Protein AF-A0A6G3XSC1-F1 (afdb_monomer_lite)

Structure (mmCIF, N/CA/C/O backbone):
data_AF-A0A6G3XSC1-F1
#
_entry.id   AF-A0A6G3XSC1-F1
#
loop_
_atom_site.group_PDB
_atom_site.id
_atom_site.type_symbol
_atom_site.label_atom_id
_atom_site.label_alt_id
_atom_site.label_comp_id
_atom_site.label_asym_id
_atom_site.label_entity_id
_atom_site.label_seq_id
_atom_site.pdbx_PDB_ins_code
_atom_site.Cartn_x
_atom_site.Cartn_y
_atom_site.Cartn_z
_atom_site.occupancy
_atom_site.B_iso_or_equiv
_atom_site.auth_seq_id
_atom_site.auth_comp_id
_atom_site.auth_asym_id
_atom_site.auth_atom_id
_atom_site.pdbx_PDB_model_num
ATOM 1 N N . THR A 1 1 ? 16.286 2.234 -11.795 1.00 47.75 1 THR A N 1
ATOM 2 C CA . THR A 1 1 ? 15.408 2.548 -10.647 1.00 47.75 1 THR A CA 1
ATOM 3 C C . THR A 1 1 ? 13.986 2.162 -11.004 1.00 47.75 1 THR A C 1
ATOM 5 O O . THR A 1 1 ? 13.357 2.840 -11.800 1.00 47.75 1 THR A O 1
ATOM 8 N N . VAL A 1 2 ? 13.479 1.031 -10.507 1.00 51.72 2 VAL A N 1
ATOM 9 C CA . VAL A 1 2 ? 12.102 0.603 -10.820 1.00 51.72 2 VAL A CA 1
ATOM 10 C C . VAL A 1 2 ? 11.468 0.055 -9.547 1.00 51.72 2 VAL A C 1
ATOM 12 O O . VAL A 1 2 ? 11.795 -1.036 -9.099 1.00 51.72 2 VAL A O 1
ATOM 15 N N . GLY A 1 3 ? 10.637 0.877 -8.911 1.00 64.75 3 GLY A N 1
ATOM 16 C CA . GLY A 1 3 ? 9.978 0.571 -7.634 1.00 64.75 3 GLY A CA 1
ATOM 17 C C . GLY A 1 3 ? 8.745 1.437 -7.369 1.00 64.75 3 GLY A C 1
ATOM 18 O O . GLY A 1 3 ? 7.823 1.003 -6.687 1.00 64.75 3 GLY A O 1
ATOM 19 N N . ALA A 1 4 ? 8.671 2.623 -7.987 1.00 78.31 4 ALA A N 1
ATOM 20 C CA . ALA A 1 4 ? 7.494 3.488 -7.921 1.00 78.31 4 ALA A CA 1
ATOM 21 C C . ALA A 1 4 ? 6.223 2.790 -8.434 1.00 78.31 4 ALA A C 1
ATOM 23 O O . ALA A 1 4 ? 5.158 2.936 -7.843 1.00 78.31 4 ALA A O 1
ATOM 24 N N . SER A 1 5 ? 6.335 1.978 -9.489 1.00 83.00 5 SER A N 1
ATOM 25 C CA . SER A 1 5 ? 5.190 1.265 -10.052 1.00 83.00 5 SER A CA 1
ATOM 26 C C . SER A 1 5 ? 4.577 0.278 -9.056 1.00 83.00 5 SER A C 1
ATOM 28 O O . SER A 1 5 ? 3.364 0.281 -8.886 1.00 83.00 5 SER A O 1
ATOM 30 N N . GLY A 1 6 ? 5.383 -0.485 -8.309 1.00 84.31 6 GLY A N 1
ATOM 31 C CA . GLY A 1 6 ? 4.889 -1.377 -7.250 1.00 84.31 6 GLY A CA 1
ATOM 32 C C . GLY A 1 6 ? 4.074 -0.643 -6.175 1.00 84.31 6 GLY A C 1
ATOM 33 O O . GLY A 1 6 ? 3.039 -1.144 -5.737 1.00 84.31 6 GLY A O 1
ATOM 34 N N . ALA A 1 7 ? 4.468 0.582 -5.813 1.00 85.62 7 ALA A N 1
ATOM 35 C CA . ALA A 1 7 ? 3.694 1.414 -4.890 1.00 85.62 7 ALA A CA 1
ATOM 36 C C . ALA A 1 7 ? 2.329 1.822 -5.475 1.00 85.62 7 ALA A C 1
ATOM 38 O O . ALA A 1 7 ? 1.323 1.780 -4.768 1.00 85.62 7 ALA A O 1
ATOM 39 N N . VAL A 1 8 ? 2.263 2.141 -6.774 1.00 89.06 8 VAL A N 1
ATOM 40 C CA . VAL A 1 8 ? 0.993 2.417 -7.473 1.00 89.06 8 VAL A CA 1
ATOM 41 C C . VAL A 1 8 ? 0.075 1.191 -7.437 1.00 89.06 8 VAL A C 1
ATOM 43 O O . VAL A 1 8 ? -1.114 1.326 -7.145 1.00 89.06 8 VAL A O 1
ATOM 46 N N . PHE A 1 9 ? 0.619 -0.011 -7.647 1.00 90.56 9 PHE A N 1
ATOM 47 C CA . PHE A 1 9 ? -0.143 -1.258 -7.520 1.00 90.56 9 PHE A CA 1
ATOM 48 C C . PHE A 1 9 ? -0.671 -1.484 -6.097 1.00 90.56 9 PHE A C 1
ATOM 50 O O . PHE A 1 9 ? -1.828 -1.877 -5.922 1.00 90.56 9 PHE A O 1
ATOM 57 N N . GLY A 1 10 ? 0.131 -1.171 -5.079 1.00 90.88 10 GLY A N 1
ATOM 58 C CA . GLY A 1 10 ? -0.307 -1.215 -3.684 1.00 90.88 10 GLY A CA 1
ATOM 59 C C . GLY A 1 10 ? -1.428 -0.220 -3.370 1.00 90.88 10 GLY A C 1
ATOM 60 O O . GLY A 1 10 ? -2.388 -0.576 -2.685 1.00 90.88 10 GLY A O 1
ATOM 61 N N . LEU A 1 11 ? -1.364 1.000 -3.914 1.00 91.75 11 LEU A N 1
ATOM 62 C CA . LEU A 1 11 ? -2.416 2.011 -3.757 1.00 91.75 11 LEU A CA 1
ATOM 63 C C . LEU A 1 11 ? -3.719 1.610 -4.454 1.00 91.75 11 LEU A C 1
ATOM 65 O O . LEU A 1 11 ? -4.794 1.791 -3.882 1.00 91.75 11 LEU A O 1
ATOM 69 N N . ALA A 1 12 ? -3.646 1.028 -5.653 1.00 93.88 12 ALA A N 1
ATOM 70 C CA . ALA A 1 12 ? -4.824 0.512 -6.347 1.00 93.88 12 ALA A CA 1
ATOM 71 C C . ALA A 1 12 ? -5.523 -0.578 -5.515 1.00 93.88 12 ALA A C 1
ATOM 73 O O . ALA A 1 12 ? -6.748 -0.563 -5.360 1.00 93.88 12 ALA A O 1
ATOM 74 N N . ALA A 1 13 ? -4.748 -1.488 -4.920 1.00 92.88 13 ALA A N 1
ATOM 75 C CA . ALA A 1 13 ? -5.271 -2.511 -4.024 1.00 92.88 13 ALA A CA 1
ATOM 76 C C . ALA A 1 13 ? -5.923 -1.906 -2.770 1.00 92.88 13 ALA A C 1
ATOM 78 O O . ALA A 1 13 ? -7.039 -2.284 -2.407 1.00 92.88 13 ALA A O 1
ATOM 79 N N . ALA A 1 14 ? -5.274 -0.918 -2.148 1.00 92.88 14 ALA A N 1
ATOM 80 C CA . ALA A 1 14 ? -5.820 -0.199 -1.001 1.00 92.88 14 ALA A CA 1
ATOM 81 C C . ALA A 1 14 ? -7.157 0.482 -1.337 1.00 92.88 14 ALA A C 1
ATOM 83 O O . ALA A 1 14 ? -8.140 0.339 -0.607 1.00 92.88 14 ALA A O 1
ATOM 84 N N . TYR A 1 15 ? -7.219 1.163 -2.484 1.00 92.12 15 TYR A N 1
ATOM 85 C CA . TYR A 1 15 ? -8.426 1.808 -2.993 1.00 92.12 15 TYR A CA 1
ATOM 86 C C . TYR A 1 15 ? -9.594 0.820 -3.102 1.00 92.12 15 TYR A C 1
ATOM 88 O O . TYR A 1 15 ? -10.682 1.100 -2.589 1.00 92.12 15 TYR A O 1
ATOM 96 N N . TRP A 1 16 ? -9.360 -0.357 -3.691 1.00 94.75 16 TRP A N 1
ATOM 97 C CA . TRP A 1 16 ? -10.377 -1.403 -3.822 1.00 94.75 16 TRP A CA 1
ATOM 98 C C . TRP A 1 16 ? -10.865 -1.919 -2.462 1.00 94.75 16 TRP A C 1
ATOM 100 O O . TRP A 1 16 ? -12.074 -1.981 -2.227 1.00 94.75 16 TRP A O 1
ATOM 110 N N . VAL A 1 17 ? -9.944 -2.221 -1.537 1.00 92.62 17 VAL A N 1
ATOM 111 C CA . VAL A 1 17 ? -10.277 -2.730 -0.193 1.00 92.62 17 VAL A CA 1
ATOM 112 C C . VAL A 1 17 ? -11.122 -1.721 0.588 1.00 92.62 17 VAL A C 1
ATOM 114 O O . VAL A 1 17 ? -12.127 -2.092 1.200 1.00 92.62 17 VAL A O 1
ATOM 117 N N . ILE A 1 18 ? -10.760 -0.437 0.543 1.00 90.62 18 ILE A N 1
ATOM 118 C CA . ILE A 1 18 ? -11.499 0.621 1.240 1.00 90.62 18 ILE A CA 1
ATOM 119 C C . ILE A 1 18 ? -12.903 0.799 0.657 1.00 90.62 18 ILE A C 1
ATOM 121 O O . ILE A 1 18 ? -13.865 0.896 1.421 1.00 90.62 18 ILE A O 1
ATOM 125 N N . HIS A 1 19 ? -13.059 0.797 -0.668 1.00 90.94 19 HIS A N 1
ATOM 126 C CA . HIS A 1 19 ? -14.379 0.935 -1.294 1.00 90.94 19 HIS A CA 1
ATOM 127 C C . HIS A 1 19 ? -15.289 -0.249 -0.971 1.00 90.94 19 HIS A C 1
ATOM 129 O O . HIS A 1 19 ? -16.449 -0.041 -0.606 1.00 90.94 19 HIS A O 1
ATOM 135 N N . ARG A 1 20 ? -14.735 -1.469 -0.997 1.00 90.88 20 ARG A N 1
ATOM 136 C CA . ARG A 1 20 ? -15.436 -2.694 -0.596 1.00 90.88 20 ARG A CA 1
ATOM 137 C C . ARG A 1 20 ? -15.917 -2.604 0.849 1.00 90.88 20 ARG A C 1
ATOM 139 O O . ARG A 1 20 ? -17.066 -2.927 1.132 1.00 90.88 20 ARG A O 1
ATOM 146 N N . ARG A 1 21 ? -15.058 -2.137 1.757 1.00 87.88 21 ARG A N 1
ATOM 147 C CA . ARG A 1 21 ? -15.396 -1.969 3.174 1.00 87.88 21 ARG A CA 1
ATOM 148 C C . ARG A 1 21 ? -16.481 -0.921 3.406 1.00 87.88 21 ARG A C 1
ATOM 150 O O . ARG A 1 21 ? -17.324 -1.110 4.273 1.00 87.88 21 ARG A O 1
ATOM 157 N N . LEU A 1 22 ? -16.435 0.194 2.680 1.00 89.62 22 LEU A N 1
ATOM 158 C CA . LEU A 1 22 ? -17.389 1.295 2.839 1.00 89.62 22 LEU A CA 1
ATOM 159 C C . LEU A 1 22 ? -18.758 1.005 2.204 1.00 89.62 22 LEU A C 1
ATOM 161 O O . LEU A 1 22 ? -19.630 1.864 2.272 1.00 89.62 22 LEU A O 1
ATOM 165 N N . GLY A 1 23 ? -18.949 -0.166 1.582 1.00 88.94 23 GLY A N 1
ATOM 166 C CA . GLY A 1 23 ? -20.209 -0.528 0.930 1.00 88.94 23 GLY A CA 1
ATOM 167 C C . GLY A 1 23 ? -20.551 0.369 -0.262 1.00 88.94 23 GLY A C 1
ATOM 168 O O . GLY A 1 23 ? -21.723 0.517 -0.596 1.00 88.94 23 GLY A O 1
ATOM 169 N N . ARG A 1 24 ? -19.545 1.004 -0.882 1.00 89.19 24 ARG A N 1
ATOM 170 C CA . ARG A 1 24 ? -19.738 1.833 -2.080 1.00 89.19 24 ARG A CA 1
ATOM 171 C C . ARG A 1 24 ? -20.066 0.963 -3.291 1.00 89.19 24 ARG A C 1
ATOM 173 O O . ARG A 1 24 ? -19.733 -0.221 -3.310 1.00 89.19 24 ARG A O 1
ATOM 180 N N . ASP A 1 25 ? -20.672 1.568 -4.314 1.00 92.44 25 ASP A N 1
ATOM 181 C CA . ASP A 1 25 ? -20.883 0.895 -5.596 1.00 92.44 25 ASP A CA 1
ATOM 182 C C . ASP A 1 25 ? -19.539 0.423 -6.176 1.00 92.44 25 ASP A C 1
ATOM 184 O O . ASP A 1 25 ? -18.668 1.210 -6.556 1.00 92.44 25 ASP A O 1
ATOM 188 N N . MET A 1 26 ? -19.375 -0.898 -6.216 1.00 95.12 26 MET A N 1
ATOM 189 C CA . MET A 1 26 ? -18.158 -1.547 -6.682 1.00 95.12 26 MET A CA 1
ATOM 190 C C . MET A 1 26 ? -18.112 -1.677 -8.202 1.00 95.12 26 MET A C 1
ATOM 192 O O . MET A 1 26 ? -17.071 -2.074 -8.717 1.00 95.12 26 MET A O 1
ATOM 196 N N . ALA A 1 27 ? -19.171 -1.352 -8.948 1.00 95.75 27 ALA A N 1
ATOM 197 C CA . ALA A 1 27 ? -19.177 -1.506 -10.401 1.00 95.75 27 ALA A CA 1
ATOM 198 C C . ALA A 1 27 ? -18.057 -0.683 -11.059 1.00 95.75 27 ALA A C 1
ATOM 200 O O . ALA A 1 27 ? -17.288 -1.207 -11.866 1.00 95.75 27 ALA A O 1
ATOM 201 N N . ALA A 1 28 ? -17.911 0.587 -10.671 1.00 93.12 28 ALA A N 1
ATOM 202 C CA . ALA A 1 28 ? -16.843 1.451 -11.174 1.00 93.12 28 ALA A CA 1
ATOM 203 C C . ALA A 1 28 ? -15.452 0.997 -10.697 1.00 93.12 28 ALA A C 1
ATOM 205 O O . ALA A 1 28 ? -14.517 0.919 -11.493 1.00 93.12 28 ALA A O 1
ATOM 206 N N . VAL A 1 29 ? -15.336 0.634 -9.419 1.00 94.38 29 VAL A N 1
ATOM 207 C CA . VAL A 1 29 ? -14.081 0.195 -8.790 1.00 94.38 29 VAL A CA 1
ATOM 208 C C . VAL A 1 29 ? -13.574 -1.109 -9.411 1.00 94.38 29 VAL A C 1
ATOM 210 O O . VAL A 1 29 ? -12.389 -1.239 -9.706 1.00 94.38 29 VAL A O 1
ATOM 213 N N . ASN A 1 30 ? -14.470 -2.063 -9.659 1.00 95.50 30 ASN A N 1
ATOM 214 C CA . ASN A 1 30 ? -14.150 -3.338 -10.290 1.00 95.50 30 ASN A CA 1
ATOM 215 C C . ASN A 1 30 ? -13.784 -3.156 -11.763 1.00 95.50 30 ASN A C 1
ATOM 217 O O . ASN A 1 30 ? -12.851 -3.806 -12.218 1.00 95.50 30 ASN A O 1
ATOM 221 N N . ARG A 1 31 ? -14.454 -2.256 -12.499 1.00 96.31 31 ARG A N 1
ATOM 222 C CA . ARG A 1 31 ? -14.058 -1.917 -13.878 1.00 96.31 31 ARG A CA 1
ATOM 223 C C . ARG A 1 31 ? -12.652 -1.326 -13.929 1.00 96.31 31 ARG A C 1
ATOM 225 O O . ARG A 1 31 ? -11.840 -1.770 -14.735 1.00 96.31 31 ARG A O 1
ATOM 232 N N . PHE A 1 32 ? -12.358 -0.373 -13.045 1.00 94.81 32 PHE A N 1
ATOM 233 C CA . PHE A 1 32 ? -11.016 0.190 -12.912 1.00 94.81 32 PHE A CA 1
ATOM 234 C C . PHE A 1 32 ? -9.988 -0.901 -12.589 1.00 94.81 32 PHE A C 1
ATOM 236 O O . PHE A 1 32 ? -8.988 -1.025 -13.290 1.00 94.81 32 PHE A O 1
ATOM 243 N N . MET A 1 33 ? -10.262 -1.733 -11.581 1.00 95.12 33 MET A N 1
ATOM 244 C CA . MET A 1 33 ? -9.349 -2.796 -11.160 1.00 95.12 33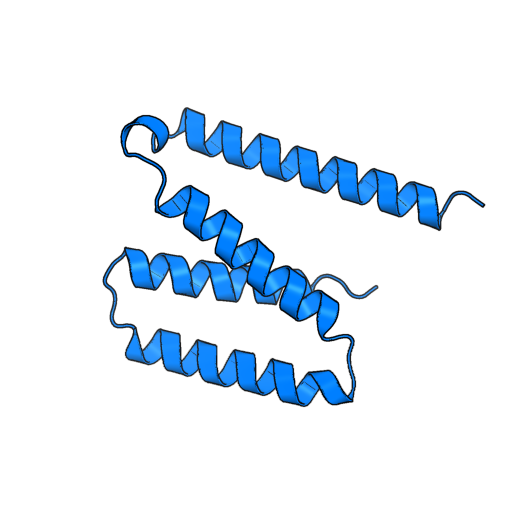 MET A CA 1
ATOM 245 C C . MET A 1 33 ? -9.125 -3.836 -12.263 1.00 95.12 33 MET A C 1
ATOM 247 O O . MET A 1 33 ? -7.995 -4.251 -12.490 1.00 95.12 33 MET A O 1
ATOM 251 N N . ALA A 1 34 ? -10.173 -4.220 -12.993 1.00 95.38 34 ALA A N 1
ATOM 252 C CA . ALA A 1 34 ? -10.066 -5.143 -14.117 1.00 95.38 34 ALA A CA 1
ATOM 253 C C . ALA A 1 34 ? -9.168 -4.582 -15.230 1.00 95.38 34 ALA A C 1
ATOM 255 O O . ALA A 1 34 ? -8.262 -5.276 -15.686 1.00 95.38 34 ALA A O 1
ATOM 256 N N . GLY A 1 35 ? -9.357 -3.315 -15.615 1.00 94.31 35 GLY A N 1
ATOM 257 C CA . GLY A 1 35 ? -8.481 -2.649 -16.584 1.00 94.31 35 GLY A CA 1
ATOM 258 C C . GLY A 1 35 ? -7.034 -2.542 -16.094 1.00 94.31 35 GLY A C 1
ATOM 259 O O . GLY A 1 35 ? -6.097 -2.778 -16.852 1.00 94.31 35 GLY A O 1
ATOM 260 N N . PHE A 1 36 ? -6.847 -2.257 -14.807 1.00 92.88 36 PHE A N 1
ATOM 261 C CA . PHE A 1 36 ? -5.532 -2.132 -14.187 1.00 92.88 36 PHE A CA 1
ATOM 262 C C . PHE A 1 36 ? -4.775 -3.472 -14.118 1.00 92.88 36 PHE A C 1
ATOM 264 O O . PHE A 1 36 ? -3.583 -3.530 -14.419 1.00 92.88 36 PHE A O 1
ATOM 271 N N . LEU A 1 37 ? -5.468 -4.570 -13.802 1.00 92.50 37 LEU A N 1
ATOM 27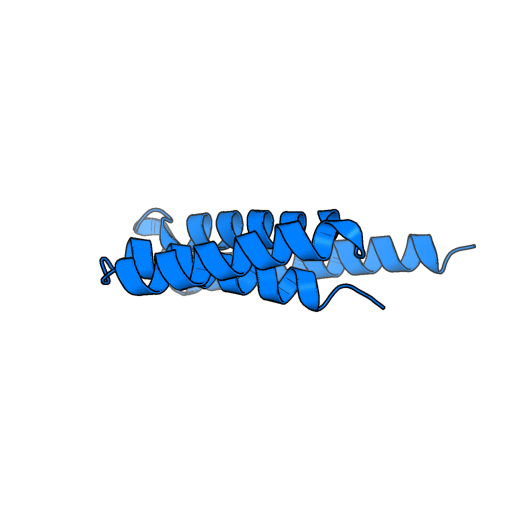2 C CA . LEU A 1 37 ? -4.907 -5.926 -13.822 1.00 92.50 37 LEU A CA 1
ATOM 273 C C . LEU A 1 37 ? -4.657 -6.429 -15.249 1.00 92.50 37 LEU A C 1
ATOM 275 O O . LEU A 1 37 ? -3.651 -7.093 -15.494 1.00 92.50 37 LEU A O 1
ATOM 279 N N . LEU A 1 38 ? -5.523 -6.081 -16.204 1.00 92.94 38 LEU A N 1
ATOM 280 C CA . LEU A 1 38 ? -5.293 -6.375 -17.617 1.00 92.94 38 LEU A CA 1
ATOM 281 C C . LEU A 1 38 ? -4.025 -5.673 -18.117 1.00 92.94 38 LEU A C 1
ATOM 283 O O . LEU A 1 38 ? -3.179 -6.298 -18.752 1.00 92.94 38 LEU A O 1
ATOM 287 N N . TRP A 1 39 ? -3.849 -4.398 -17.766 1.00 88.81 39 TRP A N 1
ATOM 288 C CA . TRP A 1 39 ? -2.623 -3.660 -18.059 1.00 88.81 39 TRP A CA 1
ATOM 289 C C . TRP A 1 39 ? -1.389 -4.299 -17.411 1.00 88.81 39 TRP A C 1
ATOM 291 O O . TRP A 1 39 ? -0.336 -4.395 -18.043 1.00 88.81 39 TRP A O 1
ATOM 301 N N . MET A 1 40 ? -1.506 -4.791 -16.175 1.00 87.25 40 MET A N 1
ATOM 302 C CA . MET A 1 40 ? -0.434 -5.541 -15.513 1.00 87.25 40 MET A CA 1
ATOM 303 C C . MET A 1 40 ? -0.033 -6.781 -16.317 1.00 87.25 40 MET A C 1
ATOM 305 O O . MET A 1 40 ? 1.154 -7.026 -16.506 1.00 87.25 40 MET A O 1
ATOM 309 N N . LEU A 1 41 ? -1.011 -7.541 -16.814 1.00 86.62 41 LEU A N 1
ATOM 310 C CA . LEU A 1 41 ? -0.759 -8.752 -17.591 1.00 86.62 41 LEU A CA 1
ATOM 311 C C . LEU A 1 41 ? -0.102 -8.437 -18.940 1.00 86.62 41 LEU A C 1
ATOM 313 O O . LEU A 1 41 ? 0.848 -9.107 -19.330 1.00 86.62 41 LEU A O 1
ATOM 317 N N . ILE A 1 42 ? -0.562 -7.390 -19.627 1.00 86.69 42 ILE A N 1
ATOM 318 C CA . ILE A 1 42 ? 0.024 -6.942 -20.900 1.00 86.69 42 ILE A CA 1
ATOM 319 C C . ILE A 1 42 ? 1.459 -6.451 -20.682 1.00 86.69 42 ILE A C 1
ATOM 321 O O . ILE A 1 42 ? 2.376 -6.850 -21.396 1.00 86.69 42 ILE A O 1
ATOM 325 N N . SER A 1 43 ? 1.676 -5.611 -19.669 1.00 81.06 43 SER A N 1
ATOM 326 C CA . SER A 1 43 ? 3.007 -5.085 -19.353 1.00 81.06 43 SER A CA 1
ATOM 327 C C . SER A 1 43 ? 3.968 -6.158 -18.833 1.00 81.06 43 SER A C 1
ATOM 329 O O . SER A 1 43 ? 5.180 -5.972 -18.947 1.00 81.06 43 SER A O 1
ATOM 331 N N . ALA A 1 44 ? 3.476 -7.296 -18.331 1.00 80.62 44 ALA A N 1
ATOM 332 C CA . ALA A 1 44 ? 4.310 -8.416 -17.893 1.00 80.62 44 ALA A CA 1
ATOM 333 C C . ALA A 1 44 ? 5.160 -9.024 -19.021 1.00 80.62 44 ALA A C 1
ATOM 335 O O . ALA A 1 44 ? 6.210 -9.596 -18.737 1.00 80.62 44 ALA A O 1
ATOM 336 N N . ALA A 1 45 ? 4.756 -8.867 -20.288 1.00 77.38 45 ALA A N 1
ATOM 337 C CA . ALA A 1 45 ? 5.534 -9.330 -21.439 1.00 77.38 45 ALA A CA 1
ATOM 338 C C . ALA A 1 45 ? 6.822 -8.515 -21.675 1.00 77.38 45 ALA A C 1
ATOM 340 O O . ALA A 1 45 ? 7.728 -8.985 -22.360 1.00 77.38 45 ALA A O 1
ATOM 341 N N . PHE A 1 46 ? 6.918 -7.308 -21.106 1.00 75.94 46 PHE A N 1
ATOM 342 C CA . PHE A 1 46 ? 8.020 -6.373 -21.371 1.00 75.94 46 PHE A CA 1
ATOM 343 C C . PHE A 1 46 ? 8.618 -5.756 -20.091 1.00 75.94 46 PHE A C 1
ATOM 345 O O . PHE A 1 46 ? 9.581 -4.995 -20.165 1.00 75.94 46 PHE A O 1
ATOM 352 N N . THR A 1 47 ? 8.056 -6.046 -18.910 1.00 72.19 47 THR A N 1
ATOM 353 C CA . THR A 1 47 ? 8.449 -5.459 -17.615 1.00 72.19 47 THR A CA 1
ATOM 354 C C . THR A 1 47 ? 8.433 -6.499 -16.486 1.00 72.19 47 THR A C 1
ATOM 356 O O . THR A 1 47 ? 7.751 -7.519 -16.574 1.00 72.19 47 THR A O 1
ATOM 359 N N . SER A 1 48 ? 9.171 -6.250 -15.393 1.00 73.75 48 SER A N 1
ATOM 360 C CA . SER A 1 48 ? 9.186 -7.139 -14.217 1.00 73.75 48 SER A CA 1
ATOM 361 C C . SER A 1 48 ? 7.861 -7.069 -13.442 1.00 73.75 48 SER A C 1
ATOM 363 O O . SER A 1 48 ? 7.668 -6.239 -12.551 1.00 73.75 48 SER A O 1
ATOM 365 N N . TRP A 1 49 ? 6.940 -7.973 -13.774 1.00 81.75 49 TRP A N 1
ATOM 366 C CA . TRP A 1 49 ? 5.620 -8.087 -13.147 1.00 81.75 49 TRP A CA 1
ATOM 367 C C . TRP A 1 49 ? 5.671 -8.501 -11.671 1.00 81.75 49 TRP A C 1
ATOM 369 O O . TRP A 1 49 ? 4.742 -8.201 -10.922 1.00 81.75 49 TRP A O 1
ATOM 379 N N . GLN A 1 50 ? 6.758 -9.136 -11.220 1.00 84.94 50 GLN A N 1
ATOM 380 C CA . GLN A 1 50 ? 6.914 -9.581 -9.833 1.00 84.94 50 GLN A CA 1
ATOM 381 C C . GLN A 1 50 ? 6.867 -8.402 -8.850 1.00 84.94 50 GLN A C 1
ATOM 383 O O . GLN A 1 50 ? 6.249 -8.508 -7.792 1.00 84.94 50 GLN A O 1
ATOM 388 N N . GLY A 1 51 ? 7.462 -7.258 -9.212 1.00 81.38 51 GLY A N 1
ATOM 389 C CA . GLY A 1 51 ? 7.420 -6.044 -8.390 1.00 81.38 51 GLY A CA 1
ATOM 390 C C . GLY A 1 51 ? 6.023 -5.418 -8.320 1.00 81.38 51 GLY A C 1
ATOM 391 O O . GLY A 1 51 ? 5.606 -4.942 -7.264 1.00 81.38 51 GLY A O 1
ATOM 392 N N . HIS A 1 52 ? 5.273 -5.461 -9.423 1.00 87.50 52 HIS A N 1
ATOM 393 C CA . HIS A 1 52 ? 3.8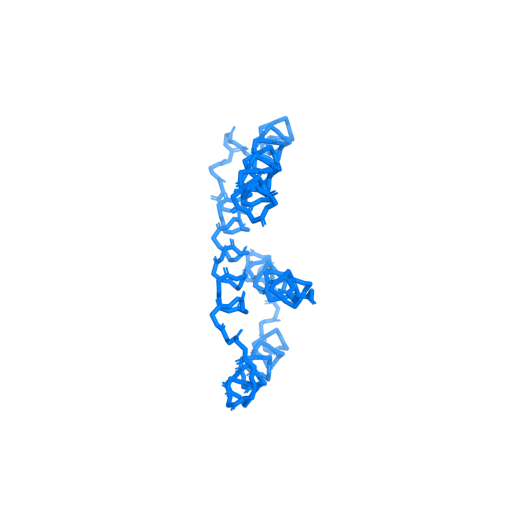90 -4.979 -9.485 1.00 87.50 52 HIS A CA 1
ATOM 394 C C . HIS A 1 52 ? 2.952 -5.856 -8.653 1.00 87.50 52 HIS A C 1
ATOM 396 O O . HIS A 1 52 ? 2.215 -5.346 -7.809 1.00 87.50 52 HIS A O 1
ATOM 402 N N . LEU A 1 53 ? 3.035 -7.177 -8.832 1.00 87.75 53 LEU A N 1
ATOM 403 C CA . LEU A 1 53 ? 2.233 -8.130 -8.076 1.00 87.75 53 LEU A CA 1
ATOM 404 C C . LEU A 1 53 ? 2.568 -8.086 -6.581 1.00 87.75 53 LEU A C 1
ATOM 406 O O . LEU A 1 53 ? 1.659 -8.067 -5.753 1.00 87.75 53 LEU A O 1
ATOM 410 N N . GLY A 1 54 ? 3.855 -8.015 -6.227 1.00 87.50 54 GLY A N 1
ATOM 411 C CA . GLY A 1 54 ? 4.291 -7.871 -4.838 1.00 87.50 54 GLY A CA 1
ATOM 412 C C . GLY A 1 54 ? 3.720 -6.612 -4.182 1.00 87.50 54 GLY A C 1
ATOM 413 O O . GLY A 1 54 ? 3.209 -6.680 -3.062 1.00 87.50 54 GLY A O 1
ATOM 414 N N . GLY A 1 55 ? 3.726 -5.484 -4.899 1.00 88.81 55 GLY A N 1
ATOM 415 C CA . GLY A 1 55 ? 3.093 -4.240 -4.462 1.00 88.81 55 GLY A CA 1
ATOM 416 C C . GLY A 1 55 ? 1.581 -4.373 -4.261 1.00 88.81 55 GLY A C 1
ATOM 417 O O . GLY A 1 55 ? 1.072 -3.988 -3.208 1.00 88.81 55 GLY A O 1
ATOM 418 N N . LEU A 1 56 ? 0.877 -4.982 -5.221 1.00 90.75 56 LEU A N 1
ATOM 419 C CA . LEU A 1 56 ? -0.569 -5.223 -5.162 1.00 90.75 56 LEU A CA 1
ATOM 420 C C . LEU A 1 56 ? -0.960 -6.075 -3.945 1.00 90.75 56 LEU A C 1
ATOM 422 O O . LEU A 1 56 ? -1.834 -5.689 -3.169 1.00 90.75 56 LEU A O 1
ATOM 426 N N . LEU A 1 57 ? -0.289 -7.213 -3.752 1.00 90.25 57 LEU A N 1
ATOM 427 C CA . LEU A 1 57 ? -0.563 -8.135 -2.648 1.00 90.25 57 LEU A CA 1
ATOM 428 C C . LEU A 1 57 ? -0.238 -7.506 -1.290 1.00 90.25 57 LEU A C 1
ATOM 430 O O . LEU A 1 57 ? -1.043 -7.593 -0.363 1.00 90.25 57 LEU A O 1
ATOM 434 N N . THR A 1 58 ? 0.906 -6.825 -1.183 1.00 89.31 58 THR A N 1
ATOM 435 C CA . THR A 1 58 ? 1.314 -6.147 0.056 1.00 89.31 58 THR A CA 1
ATOM 436 C C . THR A 1 58 ? 0.334 -5.030 0.413 1.00 89.31 58 THR A C 1
ATOM 438 O O . THR A 1 58 ? -0.135 -4.963 1.548 1.00 89.31 58 THR A O 1
ATOM 441 N N . GLY A 1 59 ? -0.037 -4.187 -0.556 1.00 88.75 59 GLY A N 1
ATOM 442 C CA . GLY A 1 59 ? -1.004 -3.107 -0.353 1.00 88.75 59 GLY A CA 1
ATOM 443 C C . GLY A 1 59 ? -2.389 -3.619 0.044 1.00 88.75 59 GLY A C 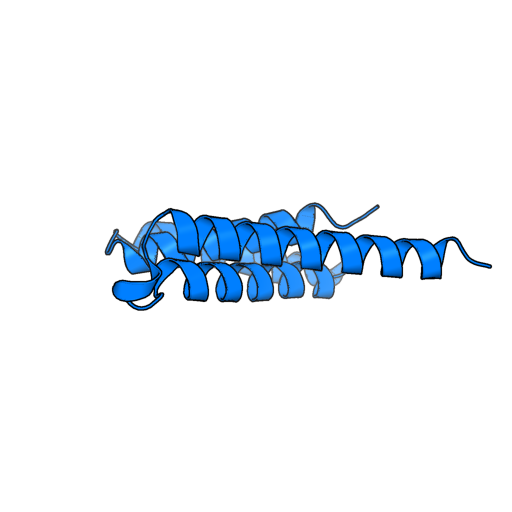1
ATOM 444 O O . GLY A 1 59 ? -2.996 -3.074 0.970 1.00 88.75 59 GLY A O 1
ATOM 445 N N . ALA A 1 60 ? -2.862 -4.700 -0.588 1.00 89.06 60 ALA A N 1
ATOM 446 C CA . ALA A 1 60 ? -4.117 -5.356 -0.223 1.00 89.06 60 ALA A CA 1
ATOM 447 C C . ALA A 1 60 ? -4.086 -5.858 1.226 1.00 89.06 60 ALA A C 1
ATOM 449 O O . ALA A 1 60 ? -4.992 -5.550 1.998 1.00 89.06 60 ALA A O 1
ATOM 450 N N . LEU A 1 61 ? -3.037 -6.597 1.601 1.00 90.44 61 LEU A N 1
ATOM 451 C CA . LEU A 1 61 ? -2.914 -7.222 2.916 1.00 90.44 61 LEU A CA 1
ATOM 452 C C . LEU A 1 61 ? -2.830 -6.181 4.036 1.00 90.44 61 LEU A C 1
ATOM 454 O O . LEU A 1 61 ? -3.574 -6.267 5.014 1.00 90.44 61 LEU A O 1
ATOM 458 N N . VAL A 1 62 ? -1.971 -5.171 3.872 1.00 87.44 62 VAL A N 1
ATOM 459 C CA . VAL A 1 62 ? -1.816 -4.079 4.844 1.00 87.44 62 VAL A CA 1
ATOM 460 C C . VAL A 1 62 ? -3.128 -3.317 5.003 1.00 87.44 62 VAL A C 1
ATOM 462 O O . VAL A 1 62 ? -3.598 -3.117 6.124 1.00 87.44 62 VAL A O 1
ATOM 465 N N . THR A 1 63 ? -3.765 -2.939 3.892 1.00 88.06 63 THR A N 1
ATOM 466 C CA . THR A 1 63 ? -5.024 -2.185 3.944 1.00 88.06 63 THR A CA 1
ATOM 467 C C . THR A 1 63 ? -6.143 -3.013 4.553 1.00 88.06 63 THR A C 1
ATOM 469 O O . THR A 1 63 ? -6.916 -2.492 5.350 1.00 88.06 63 THR A O 1
ATOM 472 N N . TYR A 1 64 ? -6.227 -4.302 4.228 1.00 87.69 64 TYR A N 1
ATOM 473 C CA . TYR A 1 64 ? -7.217 -5.198 4.813 1.00 87.69 64 TYR A CA 1
ATOM 474 C C . TYR A 1 64 ? -7.031 -5.320 6.329 1.00 87.69 64 TYR A C 1
ATOM 476 O O . TYR A 1 64 ? -7.995 -5.148 7.074 1.00 87.69 64 TYR A O 1
ATOM 484 N N . GLY A 1 65 ? -5.793 -5.522 6.790 1.00 84.88 65 GLY A N 1
ATOM 485 C CA . GLY A 1 65 ? -5.464 -5.589 8.213 1.00 84.88 65 GLY A CA 1
ATOM 486 C C . GLY A 1 65 ? -5.852 -4.320 8.973 1.00 84.88 65 GLY A C 1
ATOM 487 O O . GLY A 1 65 ? -6.480 -4.409 10.024 1.00 84.88 65 GLY A O 1
ATOM 488 N N . LEU A 1 66 ? -5.554 -3.141 8.419 1.00 82.31 66 LEU A N 1
ATOM 489 C CA . LEU A 1 66 ? -5.909 -1.855 9.033 1.00 82.31 66 LEU A CA 1
ATOM 490 C C . LEU A 1 66 ? -7.420 -1.594 9.002 1.00 82.31 66 LEU A C 1
ATOM 492 O O . LEU A 1 66 ? -8.024 -1.189 9.995 1.00 82.31 66 LEU A O 1
ATOM 496 N N . ALA A 1 67 ? -8.058 -1.849 7.862 1.00 83.25 67 ALA A N 1
ATOM 497 C CA . ALA A 1 67 ? -9.452 -1.498 7.651 1.00 83.25 67 ALA A CA 1
ATOM 498 C C . ALA A 1 67 ? -10.404 -2.439 8.417 1.00 83.25 67 ALA A C 1
ATOM 500 O O . ALA A 1 67 ? -11.410 -1.989 8.974 1.00 83.25 67 ALA A O 1
ATOM 501 N N . PHE A 1 68 ? -10.087 -3.731 8.496 1.00 82.12 68 PHE A N 1
ATOM 502 C CA . PHE A 1 68 ? -10.907 -4.746 9.167 1.00 82.12 68 PHE A CA 1
ATOM 503 C C . PHE A 1 68 ? -10.401 -5.121 10.568 1.00 82.12 68 PHE A C 1
ATOM 505 O O . PHE A 1 68 ? -10.908 -6.073 11.161 1.00 82.12 68 PHE A O 1
ATOM 512 N N . ALA A 1 69 ? -9.452 -4.363 11.132 1.00 79.44 69 ALA A N 1
ATOM 513 C CA . ALA A 1 69 ? -8.994 -4.568 12.502 1.00 79.44 69 ALA A CA 1
ATOM 514 C C . ALA A 1 69 ? -10.177 -4.594 13.504 1.00 79.44 69 ALA A C 1
ATOM 516 O O . ALA A 1 69 ? -11.133 -3.818 13.358 1.00 79.44 69 ALA A O 1
ATOM 517 N N . PRO A 1 70 ? -10.120 -5.443 14.552 1.00 72.69 70 PRO A N 1
ATOM 518 C CA . PRO A 1 70 ? -11.116 -5.481 15.622 1.00 72.69 70 PRO A CA 1
ATOM 519 C C . PRO A 1 70 ? -11.418 -4.084 16.173 1.00 72.69 70 PRO A C 1
ATOM 521 O O . PRO A 1 70 ? -10.504 -3.282 16.339 1.00 72.69 70 PRO A O 1
ATOM 524 N N . ALA A 1 71 ? -12.677 -3.786 16.516 1.00 72.12 71 ALA A N 1
ATOM 525 C CA . ALA A 1 71 ? -13.086 -2.443 16.957 1.00 72.12 71 ALA A CA 1
ATOM 526 C C . ALA A 1 71 ? -12.229 -1.879 18.107 1.00 72.12 71 ALA A C 1
ATOM 528 O O . ALA A 1 71 ? -11.888 -0.701 18.083 1.00 72.12 71 ALA A O 1
ATOM 529 N N . LYS A 1 72 ? -11.794 -2.746 19.031 1.00 73.12 72 LYS A N 1
ATOM 530 C CA . LYS A 1 72 ? -10.871 -2.430 20.136 1.00 73.12 72 LYS A CA 1
ATOM 531 C C . LYS A 1 72 ? -9.484 -1.927 19.694 1.00 73.12 72 LYS A C 1
ATOM 533 O O . LYS A 1 72 ? -8.814 -1.250 20.458 1.00 73.12 72 LYS A O 1
ATOM 538 N N . LEU A 1 73 ? -9.061 -2.250 18.471 1.00 67.88 73 LEU A N 1
ATOM 539 C CA . LEU A 1 73 ? -7.779 -1.863 17.868 1.00 67.88 73 LEU A CA 1
ATOM 540 C C . LEU A 1 73 ? -7.919 -0.735 16.831 1.00 67.88 73 LEU A C 1
ATOM 542 O O . LEU A 1 73 ? -6.914 -0.189 16.392 1.00 67.88 73 LEU A O 1
ATOM 546 N N . ARG A 1 74 ? -9.142 -0.332 16.457 1.00 69.06 74 ARG A N 1
ATOM 547 C CA . ARG A 1 74 ? -9.387 0.789 15.523 1.00 69.06 74 ARG A CA 1
ATOM 548 C C . ARG A 1 74 ? -9.319 2.166 16.192 1.00 69.06 74 ARG A C 1
ATOM 550 O O . ARG A 1 74 ? -9.858 3.133 15.659 1.00 69.06 74 ARG A O 1
ATOM 557 N N . VAL A 1 75 ? -8.676 2.268 17.350 1.00 77.88 75 VAL A N 1
ATOM 558 C CA . VAL A 1 75 ? -8.412 3.551 18.006 1.00 77.88 75 VAL A CA 1
ATOM 559 C C . VAL A 1 75 ? -7.224 4.236 17.328 1.00 77.88 75 VAL A C 1
ATOM 561 O O . VAL A 1 75 ? -6.261 3.574 16.940 1.00 77.88 75 VAL A O 1
ATOM 564 N N . TRP A 1 76 ? -7.292 5.561 17.173 1.00 75.56 76 TRP A N 1
ATOM 565 C CA . TRP A 1 76 ? -6.268 6.361 16.483 1.00 75.56 76 TRP A CA 1
ATOM 566 C C . TRP A 1 76 ? -4.823 6.049 16.926 1.00 75.56 76 TRP A C 1
ATOM 568 O O . TRP A 1 76 ? -3.986 5.829 16.050 1.00 75.56 76 TRP A O 1
ATOM 578 N N . PRO A 1 77 ? -4.519 5.900 18.234 1.00 77.19 77 PRO A N 1
ATOM 579 C CA . PRO A 1 77 ? -3.163 5.572 18.678 1.00 77.19 77 PRO A CA 1
ATOM 580 C C . PRO A 1 77 ? -2.666 4.202 18.198 1.00 77.19 77 PRO A C 1
ATOM 582 O O . PRO A 1 77 ? -1.508 4.070 17.819 1.00 77.19 77 PRO A O 1
ATOM 585 N N . ALA A 1 78 ? -3.534 3.185 18.171 1.00 74.62 78 ALA A N 1
ATOM 586 C CA . ALA A 1 78 ? -3.161 1.832 17.759 1.00 74.62 78 ALA A CA 1
ATOM 587 C C . ALA A 1 78 ? -2.925 1.738 16.244 1.00 74.62 78 ALA A C 1
ATOM 589 O O . ALA A 1 78 ? -2.004 1.053 15.803 1.00 74.62 78 ALA A O 1
ATOM 590 N N . GLN A 1 79 ? -3.707 2.470 15.444 1.00 77.12 79 GLN A N 1
ATOM 591 C CA . GLN A 1 79 ? -3.486 2.547 13.999 1.00 77.12 79 GLN A CA 1
ATOM 592 C C . GLN A 1 79 ? -2.234 3.352 13.642 1.00 77.12 79 GLN A C 1
ATOM 594 O O . GLN A 1 79 ? -1.484 2.934 12.763 1.00 77.12 79 GLN A O 1
ATOM 599 N N . LEU A 1 80 ? -1.966 4.455 14.351 1.00 80.25 80 LEU A N 1
ATOM 600 C CA . LEU A 1 80 ? -0.705 5.187 14.215 1.00 80.25 80 LEU A CA 1
ATOM 601 C C . LEU A 1 80 ? 0.495 4.315 14.585 1.00 80.25 80 LEU A C 1
ATOM 603 O O . LEU A 1 80 ? 1.452 4.254 13.821 1.00 80.25 80 LEU A O 1
ATOM 607 N N . ALA A 1 81 ? 0.436 3.611 15.719 1.00 77.25 81 ALA A N 1
ATOM 608 C CA . ALA A 1 81 ? 1.499 2.703 16.140 1.00 77.25 81 ALA A CA 1
ATOM 609 C C . ALA A 1 81 ? 1.726 1.593 15.103 1.00 77.25 81 ALA A C 1
ATOM 611 O O . ALA A 1 81 ? 2.862 1.355 14.703 1.00 77.25 81 ALA A O 1
ATOM 612 N N . GLY A 1 82 ? 0.653 0.975 14.598 1.00 78.69 82 GLY A N 1
ATOM 613 C CA . GLY A 1 82 ? 0.733 -0.018 13.525 1.00 78.69 82 GLY A CA 1
ATOM 614 C C . GLY A 1 82 ? 1.354 0.543 12.244 1.00 78.69 82 GLY A C 1
ATOM 615 O O . GLY A 1 82 ? 2.232 -0.092 11.664 1.00 78.69 82 GLY A O 1
ATOM 616 N N . GLY A 1 83 ? 0.958 1.752 11.835 1.00 80.69 83 GLY A N 1
ATOM 617 C CA . GLY A 1 83 ? 1.521 2.446 10.676 1.00 80.69 83 GLY A CA 1
ATOM 618 C C . GLY A 1 83 ? 3.005 2.783 10.838 1.00 80.69 83 GLY A C 1
ATOM 619 O O . GLY A 1 83 ? 3.782 2.553 9.915 1.00 80.69 83 GLY A O 1
ATOM 620 N N . LEU A 1 84 ? 3.418 3.262 12.015 1.00 82.94 84 LEU A N 1
ATOM 621 C CA . LEU A 1 84 ? 4.818 3.558 12.331 1.00 82.94 84 LEU A CA 1
ATOM 622 C C . LEU A 1 84 ? 5.679 2.294 12.374 1.00 82.94 84 LEU A C 1
ATOM 624 O O . LEU A 1 84 ? 6.787 2.303 11.844 1.00 82.94 84 LEU A O 1
ATOM 628 N N . VAL A 1 85 ? 5.169 1.200 12.947 1.00 81.75 85 VAL A N 1
ATOM 629 C CA . VAL A 1 85 ? 5.854 -0.102 12.933 1.00 81.75 85 VAL A CA 1
ATOM 630 C C . VAL A 1 85 ? 6.058 -0.569 11.496 1.00 81.75 85 VAL A C 1
ATOM 632 O O . VAL A 1 85 ? 7.173 -0.930 11.136 1.00 81.75 85 VAL A O 1
ATOM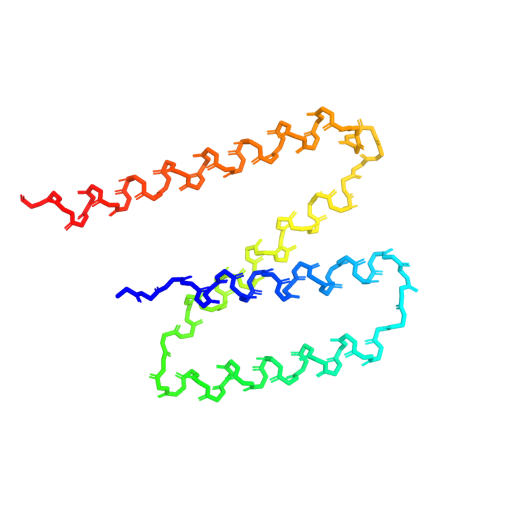 635 N N . LEU A 1 86 ? 5.021 -0.505 10.658 1.00 81.25 86 LEU A N 1
ATOM 636 C CA . LEU A 1 86 ? 5.106 -0.863 9.240 1.00 81.25 86 LEU A CA 1
ATOM 637 C C . LEU A 1 86 ? 6.111 0.010 8.479 1.00 81.25 86 LEU A C 1
ATOM 639 O O . LEU A 1 86 ? 6.940 -0.514 7.737 1.00 81.25 86 LEU A O 1
ATOM 643 N N . ALA A 1 87 ? 6.075 1.326 8.694 1.00 81.75 87 ALA A N 1
ATOM 644 C CA . ALA A 1 87 ? 7.018 2.262 8.092 1.00 81.75 87 ALA A CA 1
ATOM 645 C C . ALA A 1 87 ? 8.462 1.973 8.530 1.00 81.75 87 ALA A C 1
ATOM 647 O O . ALA A 1 87 ? 9.362 1.949 7.692 1.00 81.75 87 ALA A O 1
ATOM 648 N N . GLY A 1 88 ? 8.678 1.688 9.817 1.00 82.19 88 GLY A N 1
ATOM 649 C CA . GLY A 1 88 ? 9.974 1.277 10.353 1.00 82.19 88 GLY A CA 1
ATOM 650 C C . GLY A 1 88 ? 10.466 -0.033 9.739 1.00 82.19 88 GLY A C 1
ATOM 651 O O . GLY A 1 88 ? 11.615 -0.118 9.316 1.00 82.19 88 GLY A O 1
ATOM 652 N N . LEU A 1 89 ? 9.589 -1.031 9.604 1.00 81.94 89 LEU A N 1
ATOM 653 C CA . LEU A 1 89 ? 9.906 -2.322 8.987 1.00 81.94 89 LEU A CA 1
ATOM 654 C C . LEU A 1 89 ? 10.325 -2.156 7.521 1.00 81.94 89 LEU A C 1
ATOM 656 O O . LEU A 1 89 ? 11.322 -2.737 7.093 1.00 81.94 89 LEU A O 1
ATOM 660 N N . PHE A 1 90 ? 9.616 -1.311 6.767 1.00 83.06 90 PHE A N 1
ATOM 661 C CA . PHE A 1 90 ? 10.001 -0.967 5.400 1.00 83.06 90 PHE A CA 1
ATOM 662 C C . PHE A 1 90 ? 11.323 -0.203 5.343 1.00 83.06 90 PHE A C 1
ATOM 664 O O . PHE A 1 90 ? 12.159 -0.531 4.504 1.00 83.06 90 PHE A O 1
ATOM 671 N N . ALA A 1 91 ? 11.555 0.761 6.235 1.00 83.00 91 ALA A N 1
ATOM 672 C CA . ALA A 1 91 ? 12.815 1.499 6.290 1.00 83.00 91 ALA A CA 1
ATOM 673 C C . ALA A 1 91 ? 14.008 0.569 6.565 1.00 83.00 91 ALA A C 1
ATOM 675 O O . ALA A 1 91 ? 15.020 0.649 5.868 1.00 83.00 91 ALA A O 1
ATOM 676 N N . VAL A 1 92 ? 13.869 -0.367 7.510 1.00 85.25 92 VAL A N 1
ATOM 677 C CA . VAL A 1 92 ? 14.889 -1.386 7.802 1.00 85.25 92 VAL A CA 1
ATOM 678 C C . VAL A 1 92 ? 15.114 -2.296 6.595 1.00 85.25 92 VAL A C 1
ATOM 680 O O . VAL A 1 92 ? 16.255 -2.493 6.187 1.00 85.25 92 VAL A O 1
ATOM 683 N N . ALA A 1 93 ? 14.050 -2.813 5.976 1.00 82.94 93 ALA A N 1
ATOM 684 C CA . ALA A 1 93 ? 14.169 -3.669 4.795 1.00 82.94 93 ALA A CA 1
ATOM 685 C C . ALA A 1 93 ? 14.865 -2.951 3.623 1.00 82.94 93 ALA A C 1
ATOM 687 O O . ALA A 1 93 ? 15.703 -3.544 2.941 1.00 82.94 93 ALA A O 1
ATOM 688 N N . VAL A 1 94 ? 14.561 -1.666 3.411 1.00 83.62 94 VAL A N 1
ATOM 689 C CA . VAL A 1 94 ? 15.224 -0.824 2.406 1.00 83.62 94 VAL A CA 1
ATOM 690 C C . VAL A 1 94 ? 16.696 -0.617 2.752 1.00 83.62 94 VAL A C 1
ATOM 692 O O . VAL A 1 94 ? 17.539 -0.774 1.869 1.00 83.62 94 VAL A O 1
ATOM 695 N N . ALA A 1 95 ? 17.027 -0.319 4.009 1.00 84.50 95 ALA A N 1
ATOM 696 C CA . ALA A 1 95 ? 18.408 -0.133 4.450 1.00 84.50 95 ALA A CA 1
ATOM 697 C C . ALA A 1 95 ? 19.245 -1.408 4.254 1.00 84.50 95 ALA A C 1
ATOM 699 O O . ALA A 1 95 ? 20.313 -1.343 3.652 1.00 84.50 95 ALA A O 1
ATOM 700 N N . LEU A 1 96 ? 18.720 -2.570 4.664 1.00 88.44 96 LEU A N 1
ATOM 701 C CA . LEU A 1 96 ? 19.369 -3.874 4.481 1.00 88.44 96 LEU A CA 1
ATOM 702 C C . LEU A 1 96 ? 19.544 -4.238 3.002 1.00 88.44 96 LEU A C 1
ATOM 704 O O . LEU A 1 96 ? 20.579 -4.766 2.599 1.00 88.44 96 LEU A O 1
ATOM 708 N N . LYS A 1 97 ? 18.542 -3.956 2.160 1.00 82.12 97 LYS A N 1
ATOM 709 C CA . LYS A 1 97 ? 18.669 -4.208 0.720 1.00 82.12 97 LYS A CA 1
ATOM 710 C C . LYS A 1 97 ? 19.684 -3.267 0.078 1.00 82.12 97 LYS A C 1
ATOM 712 O O . LYS A 1 97 ? 20.404 -3.686 -0.821 1.00 82.12 97 LYS A O 1
ATOM 717 N N . THR A 1 98 ? 19.732 -2.016 0.527 1.00 84.56 98 THR A N 1
ATOM 718 C CA . THR A 1 98 ? 20.698 -1.027 0.041 1.00 84.56 98 THR A CA 1
ATOM 719 C C . THR A 1 98 ? 22.110 -1.453 0.417 1.00 84.56 98 THR A C 1
ATOM 721 O O . THR A 1 98 ? 22.946 -1.545 -0.473 1.00 84.56 98 THR A O 1
ATOM 724 N N . SER A 1 99 ? 22.357 -1.833 1.676 1.00 82.75 99 SER A N 1
ATOM 725 C CA . SER A 1 99 ? 23.679 -2.285 2.123 1.00 82.75 99 SER A CA 1
ATOM 726 C C . SER A 1 99 ? 24.158 -3.543 1.397 1.00 82.75 99 SER A C 1
ATOM 728 O O . SER A 1 99 ? 25.334 -3.628 1.075 1.00 82.75 99 SER A O 1
ATOM 730 N N . ALA A 1 100 ? 23.268 -4.481 1.064 1.00 83.75 100 ALA A N 1
ATOM 731 C CA . ALA A 1 100 ? 23.616 -5.661 0.267 1.00 83.75 100 ALA A CA 1
ATOM 732 C C . ALA A 1 100 ? 23.945 -5.347 -1.207 1.00 83.75 100 ALA A C 1
ATOM 734 O O . ALA A 1 100 ? 24.596 -6.146 -1.871 1.00 83.75 100 ALA A O 1
ATOM 735 N N . LEU A 1 101 ? 23.464 -4.218 -1.741 1.00 80.38 101 LEU A N 1
ATOM 736 C CA . LEU A 1 101 ? 23.727 -3.784 -3.118 1.00 80.38 101 LEU A CA 1
ATOM 737 C C . LEU A 1 101 ? 24.926 -2.832 -3.225 1.00 80.38 101 LEU A C 1
ATOM 739 O O . LEU A 1 101 ? 25.547 -2.770 -4.282 1.00 80.38 101 LEU A O 1
ATOM 743 N N . THR A 1 102 ? 25.226 -2.070 -2.170 1.00 7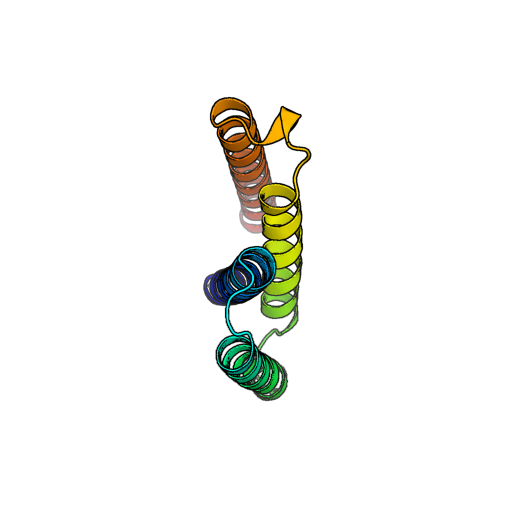9.31 102 THR A N 1
ATOM 744 C CA . THR A 1 102 ? 26.354 -1.123 -2.119 1.00 79.31 102 THR A CA 1
ATOM 745 C C . THR A 1 102 ? 27.570 -1.665 -1.372 1.00 79.31 102 THR A C 1
ATOM 747 O O . THR A 1 102 ? 28.641 -1.082 -1.477 1.00 79.31 102 THR A O 1
ATOM 750 N N . GLY A 1 103 ? 27.409 -2.739 -0.597 1.00 55.62 103 GLY A N 1
ATOM 751 C CA . GLY A 1 103 ? 28.480 -3.449 0.095 1.00 55.62 103 GLY A CA 1
ATOM 752 C C . GLY A 1 103 ? 29.038 -4.574 -0.770 1.00 55.62 103 GLY A C 1
ATOM 753 O O . GLY A 1 103 ? 28.651 -5.730 -0.599 1.00 55.62 103 GLY A O 1
ATOM 754 N N . GLY A 1 104 ? 29.918 -4.201 -1.697 1.00 47.88 104 GLY A N 1
ATOM 755 C CA . GLY A 1 104 ? 30.995 -5.038 -2.226 1.00 47.88 104 GLY A CA 1
ATOM 756 C C . GLY A 1 104 ? 32.330 -4.511 -1.719 1.00 47.88 104 GLY A C 1
ATOM 757 O O . GLY A 1 104 ? 32.387 -3.299 -1.409 1.00 47.88 104 GLY A O 1
#

Radius of gyration: 16.14 Å; chains: 1; bounding box: 52×16×42 Å

InterPro domains:
  IPR022764 Peptidase S54, rhomboid domain [PF01694] (1-66)
  IPR035952 Rhomboid-like superfamily [G3DSA:1.20.1540.10] (1-70)
  IPR035952 Rhomboid-like superfamily [SSF144091] (1-68)

Secondary structure (DSSP, 8-state):
---HHHHHHHHHHHHHHHHHHTT--HHHHHHHHHHHHHHHHHHTTTS-HHHHHHHHHHHHHHHHHHHT--GGG-SHHHHHHHHHHHHHHHHHHHHHHHHHHH--

Sequence (104 aa):
TVGASGAVFGLAAAYWVIHRRLGRDMAAVNRFMAGFLLWMLISAAFTSWQGHLGGLLTGALVTYGLAFAPAKLRVWPAQLAGGLVLAGLFAVAVALKTSALTGG

Organism: NCBI:txid2706086

Foldseek 3Di:
DDQVLLQVLLVLLLVLLVCVLVVHPCPVSVVVVVVVVVVLVVCVVPDVSVSNVVSNVVSNVLSNCQSVPDPVQVDPVNSVVSVVVVVVVVVVVVVVVVCVVPVD

pLDDT: mean 83.87, std 9.52, range [47.75, 96.31]